Protein AF-A0A6N9ENU1-F1 (afdb_monomer)

pLDDT: mean 86.44, std 15.82, range [49.19, 97.69]

Mean predicted aligned error: 10.07 Å

Nearest PDB structures (foldseek):
  1g95-assembly1_A  TM=5.042E-01  e=1.061E-03  Streptococcus pneumoniae
  4aaw-assembly1_A  TM=5.082E-01  e=3.601E-03  Streptococcus pneumoniae
  7o4z-assembly1_A  TM=6.781E-01  e=3.176E-01  Synechococcus elongatus PCC 7942 = FACHB-805
  5mni-assembly2_H  TM=4.423E-01  e=2.996E-01  Escherichia coli K-12
  3uyv-assembly1_A-2  TM=2.722E-01  e=7.788E+00  Leucosporidium sp. AY30

Foldseek 3Di:
DEAACEAADPQDAAECEAEHACEYHDENEYHYNEYEAHNEYEDYPYYDHYYHYHNYHHHHDDDDDDDDPDDDPPDPDPDPPPPPPPDDDPPD

Structure (mmCIF, N/CA/C/O backbone):
data_AF-A0A6N9ENU1-F1
#
_entry.id   AF-A0A6N9ENU1-F1
#
loop_
_atom_site.group_PDB
_atom_site.id
_atom_site.type_symbol
_atom_site.label_atom_id
_atom_site.label_alt_id
_atom_site.label_comp_id
_atom_site.label_asym_id
_atom_site.label_entity_id
_atom_site.label_seq_id
_atom_site.pdbx_PDB_ins_code
_atom_site.Cartn_x
_atom_site.Cartn_y
_atom_site.Cartn_z
_atom_site.occupancy
_atom_site.B_iso_or_equiv
_atom_site.auth_seq_id
_atom_site.auth_comp_id
_atom_site.auth_asym_id
_atom_site.auth_atom_id
_atom_site.pdbx_PDB_model_num
ATOM 1 N N . MET A 1 1 ? -1.644 -0.204 15.611 1.00 77.94 1 MET A N 1
ATOM 2 C CA . MET A 1 1 ? -2.693 -0.987 16.317 1.00 77.94 1 MET A CA 1
ATOM 3 C C . MET A 1 1 ? -3.444 -1.792 15.273 1.00 77.94 1 MET A C 1
ATOM 5 O O . MET A 1 1 ? -3.829 -1.204 14.270 1.00 77.94 1 MET A O 1
ATOM 9 N N . LEU A 1 2 ? -3.591 -3.101 15.470 1.00 89.56 2 LEU A N 1
ATOM 10 C CA . LEU A 1 2 ? -4.270 -4.010 14.542 1.00 89.56 2 LEU A CA 1
ATOM 11 C C . LEU A 1 2 ? -5.613 -4.427 15.143 1.00 89.56 2 LEU A C 1
ATOM 13 O O . LEU A 1 2 ? -5.657 -4.807 16.312 1.00 89.56 2 LEU A O 1
ATOM 17 N N . GLY A 1 3 ? -6.684 -4.349 14.361 1.00 91.12 3 GLY A N 1
ATOM 18 C CA . GLY A 1 3 ? -7.979 -4.913 14.721 1.00 91.12 3 GLY A CA 1
ATOM 19 C C . GLY A 1 3 ? -7.991 -6.436 14.599 1.00 91.12 3 GLY A C 1
ATOM 20 O O . GLY A 1 3 ? -7.084 -7.052 14.034 1.00 91.12 3 GLY A O 1
ATOM 21 N N . GLU A 1 4 ? -9.044 -7.062 15.113 1.00 95.81 4 GLU A N 1
ATOM 22 C CA . GLU A 1 4 ? -9.212 -8.514 15.037 1.00 95.81 4 GLU A CA 1
ATOM 23 C C . GLU A 1 4 ? -9.230 -9.027 13.592 1.00 95.81 4 GLU A C 1
ATOM 25 O O . GLU A 1 4 ? -9.714 -8.347 12.686 1.00 95.81 4 GLU A O 1
ATOM 30 N N . ARG A 1 5 ? -8.744 -10.259 13.382 1.00 96.06 5 ARG A N 1
ATOM 31 C CA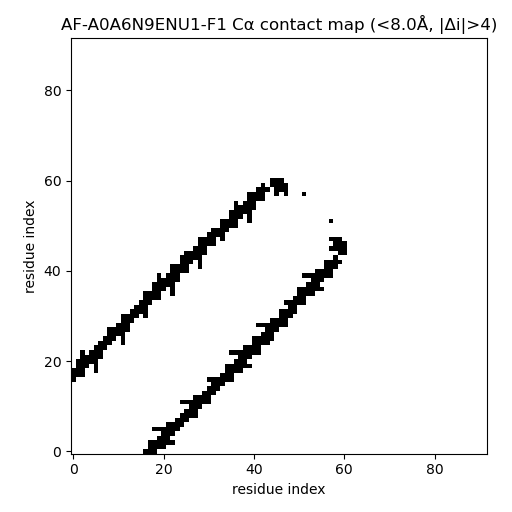 . ARG A 1 5 ? -8.787 -10.970 12.086 1.00 96.06 5 ARG A CA 1
ATOM 32 C C . ARG A 1 5 ? -8.124 -10.217 10.920 1.00 96.06 5 ARG A C 1
ATOM 34 O O . ARG A 1 5 ? -8.391 -10.525 9.757 1.00 96.06 5 ARG A O 1
ATOM 41 N N . CYS A 1 6 ? -7.231 -9.268 11.210 1.00 95.56 6 CYS A N 1
ATOM 42 C CA . CYS A 1 6 ? -6.373 -8.680 10.188 1.00 95.56 6 CYS A CA 1
ATOM 43 C C . CYS A 1 6 ? -5.488 -9.758 9.549 1.00 95.56 6 CYS A C 1
ATOM 45 O O . CYS A 1 6 ? -4.939 -10.618 10.238 1.00 95.56 6 CYS A O 1
ATOM 47 N N . LYS A 1 7 ? -5.311 -9.682 8.231 1.00 94.81 7 LYS A N 1
ATOM 48 C CA . LYS A 1 7 ? -4.356 -10.503 7.482 1.00 94.81 7 LYS A CA 1
ATOM 49 C C . LYS A 1 7 ? -3.268 -9.599 6.935 1.00 94.81 7 LYS A C 1
ATOM 51 O O . LYS A 1 7 ? -3.554 -8.717 6.134 1.00 94.81 7 LYS A O 1
ATOM 56 N N . VAL A 1 8 ? -2.034 -9.836 7.355 1.00 93.69 8 VAL A N 1
ATOM 57 C CA . VAL A 1 8 ? -0.851 -9.130 6.861 1.00 93.69 8 VAL A CA 1
ATOM 58 C C . VAL A 1 8 ? 0.018 -10.156 6.142 1.00 93.69 8 VAL A C 1
ATOM 60 O O . VAL A 1 8 ? 0.403 -11.158 6.740 1.00 93.69 8 VAL A O 1
ATOM 63 N N . SER A 1 9 ? 0.244 -9.952 4.844 1.00 92.38 9 SER A N 1
ATOM 64 C CA . SER A 1 9 ? 1.067 -10.844 4.017 1.00 92.38 9 SER A CA 1
ATOM 65 C C . SER A 1 9 ? 2.564 -10.672 4.309 1.00 92.38 9 SER A C 1
ATOM 67 O O . SER A 1 9 ? 2.977 -9.810 5.085 1.00 92.38 9 SER A O 1
ATOM 69 N N . ASN A 1 10 ? 3.398 -11.475 3.647 1.00 93.44 10 ASN A N 1
ATOM 70 C CA . ASN A 1 10 ? 4.843 -11.263 3.597 1.00 93.44 10 ASN A CA 1
ATOM 71 C C . ASN A 1 10 ? 5.205 -9.858 3.065 1.00 93.44 10 ASN A C 1
ATOM 73 O O . ASN A 1 10 ? 4.481 -9.295 2.247 1.00 93.44 10 ASN A O 1
ATOM 77 N N . PHE A 1 11 ? 6.328 -9.311 3.546 1.00 92.69 11 PHE A N 1
ATOM 78 C CA . PHE A 1 11 ? 6.901 -7.999 3.183 1.00 92.69 11 PHE A CA 1
ATOM 79 C C . PHE A 1 11 ? 5.903 -6.830 3.142 1.00 92.69 11 PHE A C 1
ATOM 81 O O . PHE A 1 11 ? 5.921 -6.002 2.230 1.00 92.69 11 PHE A O 1
ATOM 88 N N . VAL A 1 12 ? 5.029 -6.758 4.146 1.00 94.62 12 VAL A N 1
ATOM 89 C CA . VAL A 1 12 ? 4.242 -5.554 4.416 1.00 94.62 12 VAL A CA 1
ATOM 90 C C . VAL A 1 12 ? 4.991 -4.711 5.442 1.00 94.62 12 VAL A C 1
ATOM 92 O O . VAL A 1 12 ? 5.197 -5.139 6.577 1.00 94.62 12 VAL A O 1
ATOM 95 N N . GLU A 1 13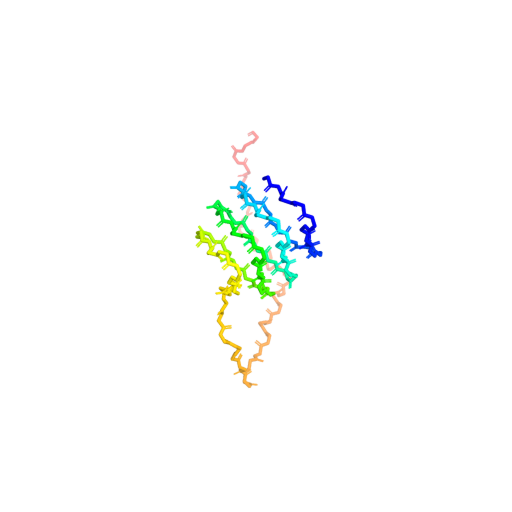 ? 5.392 -3.508 5.049 1.00 94.69 13 GLU A N 1
ATOM 96 C CA . GLU A 1 13 ? 6.014 -2.547 5.957 1.00 94.69 13 GLU A CA 1
ATOM 97 C C . GLU A 1 13 ? 4.939 -1.670 6.609 1.00 94.69 13 GLU A C 1
ATOM 99 O O . GLU A 1 13 ? 4.017 -1.187 5.950 1.00 94.69 13 GLU A O 1
ATOM 104 N N . MET A 1 14 ? 5.039 -1.465 7.924 1.00 93.62 14 MET A N 1
ATOM 105 C CA . MET A 1 14 ? 4.017 -0.792 8.725 1.00 93.62 14 MET A CA 1
ATOM 106 C C . MET A 1 14 ? 4.651 0.249 9.647 1.00 93.62 14 MET A C 1
ATOM 108 O O . MET A 1 14 ? 5.416 -0.096 10.544 1.00 93.62 14 MET A O 1
ATOM 112 N N . LYS A 1 15 ? 4.291 1.526 9.471 1.00 94.56 15 LYS A N 1
ATOM 113 C CA . LYS A 1 15 ? 4.809 2.643 10.270 1.00 94.56 15 LYS A CA 1
ATOM 114 C C . LYS A 1 15 ? 3.681 3.536 10.787 1.00 94.56 15 LYS A C 1
ATOM 116 O O . LYS A 1 15 ? 3.101 4.313 10.041 1.00 94.56 15 LYS A O 1
ATOM 121 N N . ASN A 1 16 ? 3.420 3.465 12.096 1.00 94.06 16 ASN A N 1
ATOM 122 C CA . ASN A 1 16 ? 2.451 4.310 12.815 1.00 94.06 16 ASN A CA 1
ATOM 123 C C . ASN A 1 16 ? 1.013 4.288 12.246 1.00 94.06 16 ASN A C 1
ATOM 125 O O . ASN A 1 16 ? 0.353 5.319 12.139 1.00 94.06 16 ASN A O 1
ATOM 129 N N . ASN A 1 17 ? 0.511 3.105 11.894 1.00 95.00 17 ASN A N 1
ATOM 130 C CA . ASN A 1 17 ? -0.846 2.930 11.373 1.00 95.00 17 ASN A CA 1
ATOM 131 C C . ASN A 1 17 ? -1.828 2.333 12.398 1.00 95.00 17 ASN A C 1
ATOM 133 O O . ASN A 1 17 ? -1.464 1.759 13.440 1.00 95.00 17 ASN A O 1
ATOM 137 N N . ARG A 1 18 ? -3.118 2.472 12.077 1.00 96.56 18 ARG A N 1
ATOM 138 C CA . ARG A 1 18 ? -4.235 1.840 12.788 1.00 96.56 18 ARG A CA 1
ATOM 139 C C . ARG A 1 18 ? -5.114 1.109 11.783 1.00 96.56 18 ARG A C 1
ATOM 141 O O . ARG A 1 18 ? -5.657 1.743 10.889 1.00 96.56 18 ARG A O 1
ATOM 148 N N . LEU A 1 19 ? -5.243 -0.203 11.934 1.00 96.25 19 LEU A N 1
ATOM 149 C CA . LEU A 1 19 ? -6.092 -1.038 11.088 1.00 96.25 19 LEU A CA 1
ATOM 150 C C . LEU A 1 19 ? -7.327 -1.452 11.886 1.00 96.25 19 LEU A C 1
ATOM 152 O O . LEU A 1 19 ? -7.194 -1.920 13.017 1.00 96.25 19 LEU A O 1
ATOM 156 N N . GLY A 1 20 ? -8.510 -1.282 11.300 1.00 96.38 20 GLY A N 1
ATOM 157 C CA . GLY A 1 20 ? -9.763 -1.833 11.807 1.00 96.38 20 GLY A CA 1
ATOM 158 C C . GLY A 1 20 ? -9.799 -3.360 11.717 1.00 96.38 20 GLY A C 1
ATOM 159 O O . GLY A 1 20 ? -8.864 -3.996 11.236 1.00 96.38 20 GLY A O 1
ATOM 160 N N . ALA A 1 21 ? -10.883 -3.971 12.195 1.00 97.31 21 ALA A N 1
ATOM 161 C CA . ALA A 1 21 ? -11.060 -5.418 12.083 1.00 97.31 21 ALA A CA 1
ATOM 162 C C . ALA A 1 21 ? -11.137 -5.869 10.612 1.00 97.31 21 ALA A C 1
ATOM 164 O O . ALA A 1 21 ? -11.568 -5.110 9.744 1.00 97.31 21 ALA A O 1
ATOM 165 N N . ASP A 1 22 ? -10.751 -7.115 10.341 1.00 97.31 22 ASP A N 1
ATOM 166 C CA . ASP A 1 22 ? -10.885 -7.774 9.035 1.00 97.31 22 ASP A CA 1
ATOM 167 C C . ASP A 1 22 ? -10.119 -7.096 7.871 1.00 97.31 22 ASP A C 1
ATOM 169 O O . ASP A 1 22 ? -10.419 -7.341 6.700 1.00 97.31 22 ASP A O 1
ATOM 173 N N . VAL A 1 23 ? -9.113 -6.258 8.162 1.00 97.31 23 VAL A N 1
ATOM 174 C CA . VAL A 1 23 ? -8.264 -5.630 7.133 1.00 97.31 23 VAL A CA 1
ATOM 175 C C . VAL A 1 23 ? -7.319 -6.652 6.504 1.00 97.31 23 VAL A C 1
ATOM 177 O O . VAL A 1 23 ? -6.722 -7.475 7.197 1.00 97.31 23 VAL A O 1
ATOM 180 N N . LYS A 1 24 ? -7.136 -6.585 5.184 1.00 97.19 24 LYS A N 1
ATOM 181 C CA . LYS A 1 24 ? -6.217 -7.449 4.431 1.00 97.19 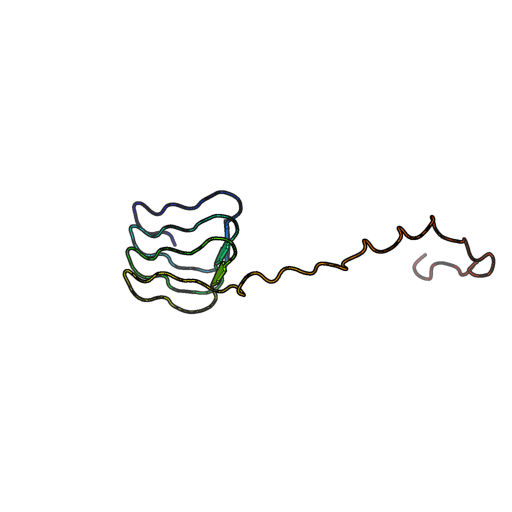24 LYS A CA 1
ATOM 182 C C . LYS A 1 24 ? -5.140 -6.605 3.765 1.00 97.19 24 LYS A C 1
ATOM 184 O O . LYS A 1 24 ? -5.456 -5.803 2.895 1.00 97.19 24 LYS A O 1
ATOM 189 N N . ALA A 1 25 ? -3.882 -6.806 4.133 1.00 95.69 25 ALA A N 1
ATOM 190 C CA . ALA A 1 25 ? -2.730 -6.166 3.512 1.00 95.69 25 ALA A CA 1
ATOM 191 C C . ALA A 1 25 ? -1.939 -7.177 2.672 1.00 95.69 25 ALA A C 1
ATOM 193 O O . ALA A 1 25 ? -1.358 -8.119 3.214 1.00 95.69 25 ALA A O 1
ATOM 194 N N . SER A 1 26 ? -1.946 -6.989 1.350 1.00 93.38 26 SER A N 1
ATOM 195 C CA . SER A 1 26 ? -1.283 -7.882 0.387 1.00 93.38 26 SER A CA 1
ATOM 196 C C . SER A 1 26 ? 0.198 -7.533 0.192 1.00 93.38 26 SER A C 1
ATOM 198 O O . SER A 1 26 ? 0.613 -6.410 0.458 1.00 93.38 26 SER A O 1
ATOM 200 N N . HIS A 1 27 ? 0.989 -8.486 -0.302 1.00 89.88 27 HIS A N 1
ATOM 201 C CA . HIS A 1 27 ? 2.412 -8.309 -0.620 1.00 89.88 27 HIS A CA 1
ATOM 202 C C . HIS A 1 27 ? 2.654 -7.555 -1.936 1.00 89.88 27 HIS A C 1
ATOM 204 O O . HIS A 1 27 ? 1.911 -7.795 -2.887 1.00 89.88 27 HIS A O 1
ATOM 210 N N . PRO A 1 28 ? 3.765 -6.807 -2.079 1.00 91.50 28 PRO A N 1
ATOM 211 C CA . PRO A 1 28 ? 4.481 -6.052 -1.049 1.00 91.50 28 PRO A CA 1
ATOM 212 C C . PRO A 1 28 ? 3.792 -4.695 -0.890 1.00 91.50 28 PRO A C 1
ATOM 214 O O . PRO A 1 28 ? 3.511 -4.046 -1.892 1.00 91.50 28 PRO A O 1
ATOM 217 N N . SER A 1 29 ? 3.505 -4.246 0.327 1.00 93.19 29 SER A N 1
ATOM 218 C CA . SER A 1 29 ? 2.793 -2.974 0.520 1.00 93.19 29 SER A CA 1
ATOM 219 C C . SER A 1 29 ? 3.372 -2.178 1.676 1.00 93.19 29 SER A C 1
ATOM 221 O O . SER A 1 29 ? 3.839 -2.744 2.662 1.00 93.19 29 SER A O 1
ATOM 223 N N . TYR A 1 30 ? 3.321 -0.856 1.552 1.00 95.44 30 TYR A N 1
ATOM 224 C CA . TYR A 1 30 ? 3.767 0.084 2.571 1.00 95.44 30 TYR A CA 1
ATOM 225 C C . TYR A 1 30 ? 2.560 0.770 3.213 1.00 95.44 30 TYR A C 1
ATOM 227 O O . TYR A 1 30 ? 1.744 1.380 2.522 1.00 95.44 30 TYR A O 1
ATOM 235 N N . LEU A 1 31 ? 2.449 0.687 4.539 1.00 95.19 31 LEU A N 1
ATOM 236 C CA . LEU A 1 31 ? 1.394 1.317 5.333 1.00 95.19 31 LEU A CA 1
ATOM 237 C C . LEU A 1 31 ? 2.003 2.387 6.248 1.00 95.19 31 LEU A C 1
ATOM 239 O O . LEU A 1 31 ? 2.487 2.075 7.342 1.00 95.19 31 LEU A O 1
ATOM 243 N N . GLY A 1 32 ? 1.961 3.644 5.801 1.00 94.62 32 GLY A N 1
ATOM 244 C CA . GLY A 1 32 ? 2.414 4.816 6.555 1.00 94.62 32 GLY A CA 1
ATOM 245 C C . GLY A 1 32 ? 1.430 5.243 7.649 1.00 94.62 32 GLY A C 1
ATOM 246 O O . GLY A 1 32 ? 0.584 4.463 8.078 1.00 94.62 32 GLY A O 1
ATOM 247 N N . ALA A 1 33 ? 1.520 6.497 8.099 1.00 94.62 33 ALA A N 1
ATOM 248 C CA . ALA A 1 33 ? 0.637 7.038 9.134 1.00 94.62 33 ALA A CA 1
ATOM 249 C C . ALA A 1 33 ? -0.802 7.222 8.614 1.00 94.62 33 ALA A C 1
ATOM 251 O O . ALA A 1 33 ? -1.186 8.310 8.200 1.00 94.62 33 ALA A O 1
ATOM 252 N N . ALA A 1 34 ? -1.580 6.139 8.628 1.00 95.50 34 ALA A N 1
ATOM 253 C CA . ALA A 1 34 ? -2.941 6.078 8.109 1.00 95.50 34 ALA A CA 1
ATOM 254 C C . ALA A 1 34 ? -3.862 5.247 9.016 1.00 95.50 34 ALA A C 1
ATOM 256 O O . ALA A 1 34 ? -3.437 4.296 9.691 1.00 95.50 34 ALA A O 1
ATOM 257 N N . ARG A 1 35 ? -5.148 5.599 9.010 1.00 96.88 35 ARG A N 1
ATOM 258 C CA . ARG A 1 35 ? -6.245 4.840 9.614 1.00 96.88 35 ARG A CA 1
ATOM 259 C C . ARG A 1 35 ? -6.976 4.078 8.517 1.00 96.88 35 ARG A C 1
ATOM 261 O O . ARG A 1 35 ? -7.586 4.674 7.634 1.00 96.88 35 ARG A O 1
ATOM 268 N N . LEU A 1 36 ? -6.908 2.755 8.576 1.00 96.62 36 LEU A N 1
ATOM 269 C CA . LEU A 1 36 ? -7.642 1.870 7.685 1.00 96.62 36 LEU A CA 1
ATOM 270 C C . LEU A 1 36 ? -8.900 1.406 8.408 1.00 96.62 36 LEU A C 1
ATOM 272 O O . LEU A 1 36 ? -8.819 0.816 9.486 1.00 96.62 36 LEU A O 1
ATOM 276 N N . GLY A 1 37 ? -10.045 1.680 7.798 1.00 96.44 37 GLY A N 1
ATOM 277 C CA . GLY A 1 37 ? -11.348 1.237 8.258 1.00 96.44 37 GLY A CA 1
ATOM 278 C C . GLY A 1 37 ? -11.501 -0.283 8.333 1.00 96.44 37 GLY A C 1
ATOM 279 O O . GLY A 1 37 ? -10.644 -1.053 7.891 1.00 96.44 37 GLY A O 1
ATOM 280 N N . ARG A 1 38 ? -12.622 -0.738 8.889 1.00 97.56 38 ARG A N 1
ATOM 281 C CA . ARG A 1 38 ? -12.947 -2.169 8.974 1.00 97.56 38 ARG A CA 1
ATOM 282 C C . ARG A 1 38 ? -13.112 -2.769 7.575 1.00 97.56 38 ARG A C 1
ATOM 284 O O . ARG A 1 38 ? -13.752 -2.177 6.711 1.00 97.56 38 ARG A O 1
ATOM 291 N N . GLY A 1 39 ? -12.578 -3.970 7.359 1.00 97.12 39 GLY A N 1
ATOM 292 C CA . GLY A 1 39 ? -12.755 -4.727 6.116 1.00 97.12 39 GLY A CA 1
ATOM 293 C C . GLY A 1 39 ? -12.029 -4.151 4.896 1.00 97.12 39 GLY A C 1
ATOM 294 O O . GLY A 1 39 ? -12.316 -4.565 3.774 1.00 97.12 39 GLY A O 1
ATOM 295 N N . VAL A 1 40 ? -11.107 -3.200 5.086 1.00 97.69 40 VAL A N 1
ATOM 296 C CA . VAL A 1 40 ? -10.307 -2.636 3.991 1.00 97.69 40 VAL A CA 1
ATOM 297 C C . VAL A 1 40 ? -9.409 -3.705 3.376 1.00 97.69 40 VAL A C 1
ATOM 299 O O . VAL A 1 40 ? -8.769 -4.487 4.081 1.00 97.69 40 VAL A O 1
ATOM 302 N N . THR A 1 41 ? -9.318 -3.714 2.049 1.00 97.31 41 THR A N 1
ATOM 303 C CA . THR A 1 41 ? -8.343 -4.533 1.322 1.00 97.31 41 THR A CA 1
ATOM 304 C C . THR A 1 41 ? -7.290 -3.623 0.709 1.00 97.31 41 THR A C 1
ATOM 306 O O . THR A 1 41 ? -7.619 -2.727 -0.058 1.00 97.31 41 THR A O 1
ATOM 309 N N . VAL A 1 42 ? -6.021 -3.840 1.039 1.00 96.44 42 VAL A N 1
ATOM 310 C CA . VAL A 1 42 ? -4.882 -3.149 0.432 1.00 96.44 42 VAL A CA 1
ATOM 311 C C . VAL A 1 42 ? -4.336 -4.023 -0.686 1.00 96.44 42 VAL A C 1
ATOM 313 O O . VAL A 1 42 ? -3.957 -5.183 -0.468 1.00 96.44 42 VAL A O 1
ATOM 316 N N . ALA A 1 43 ? -4.313 -3.460 -1.889 1.00 95.19 43 ALA A N 1
ATOM 317 C CA . ALA A 1 43 ? -3.770 -4.116 -3.063 1.00 95.19 43 ALA A CA 1
ATOM 318 C C . ALA A 1 43 ? -2.254 -4.329 -2.937 1.00 95.19 43 ALA A C 1
ATOM 320 O O . ALA A 1 43 ? -1.559 -3.613 -2.217 1.00 95.19 43 ALA A O 1
ATOM 321 N N . ALA A 1 44 ? -1.747 -5.320 -3.664 1.00 93.88 44 ALA A N 1
ATOM 322 C CA . ALA A 1 44 ? -0.321 -5.583 -3.799 1.00 93.88 44 ALA A CA 1
ATOM 323 C C . ALA A 1 44 ? 0.424 -4.377 -4.396 1.00 93.88 44 ALA A C 1
ATOM 325 O O . ALA A 1 44 ? -0.104 -3.685 -5.273 1.00 93.88 44 ALA A O 1
ATOM 326 N N . GLY A 1 45 ? 1.658 -4.141 -3.957 1.00 93.12 45 GLY A N 1
ATOM 327 C CA . GLY A 1 45 ? 2.515 -3.087 -4.503 1.00 93.12 45 GLY A CA 1
ATOM 328 C C . GLY A 1 45 ? 2.057 -1.673 -4.156 1.00 93.12 45 GLY A C 1
ATOM 329 O O . GLY A 1 45 ? 2.397 -0.752 -4.893 1.00 93.12 45 GLY A O 1
ATOM 330 N N . SER A 1 46 ? 1.228 -1.495 -3.120 1.00 95.38 46 SER A N 1
ATOM 331 C CA . SER A 1 46 ? 0.610 -0.197 -2.820 1.00 95.38 46 SER A CA 1
ATOM 332 C C . SER A 1 46 ? 1.284 0.516 -1.652 1.00 95.38 46 SER A C 1
ATOM 334 O O . SER A 1 46 ? 1.545 -0.088 -0.611 1.00 95.38 46 SER A O 1
ATOM 336 N N . SER A 1 47 ? 1.480 1.827 -1.807 1.00 95.56 47 SER A N 1
ATOM 337 C CA . SER A 1 47 ? 1.944 2.729 -0.745 1.00 95.56 47 SER A CA 1
ATOM 338 C C . SER A 1 47 ? 0.785 3.570 -0.210 1.00 95.56 47 SER A C 1
ATOM 340 O O . SER A 1 47 ? 0.335 4.503 -0.870 1.00 95.56 47 SER A O 1
ATOM 342 N N . ILE A 1 48 ? 0.290 3.244 0.987 1.00 96.69 48 ILE A N 1
ATOM 343 C CA . ILE A 1 48 ? -0.873 3.891 1.609 1.00 96.69 48 ILE A CA 1
ATOM 344 C C . ILE A 1 48 ? -0.416 4.841 2.717 1.00 96.69 48 ILE A C 1
ATOM 346 O O . ILE A 1 48 ? 0.138 4.416 3.731 1.00 96.69 48 ILE A O 1
ATOM 350 N N . THR A 1 49 ? -0.676 6.135 2.533 1.00 96.06 49 THR A N 1
ATOM 351 C CA . THR A 1 49 ? -0.315 7.208 3.481 1.00 96.06 49 THR A CA 1
ATOM 352 C C . THR A 1 49 ? -1.509 8.060 3.912 1.00 96.06 49 THR A C 1
ATOM 354 O O . THR A 1 49 ? -1.343 8.995 4.688 1.00 96.06 49 THR A O 1
ATOM 357 N N . GLN A 1 50 ? -2.707 7.742 3.419 1.00 95.75 50 GLN A N 1
ATOM 358 C CA . GLN A 1 50 ? -3.948 8.458 3.700 1.00 95.75 50 GLN A CA 1
ATOM 359 C C . GLN A 1 50 ? -4.981 7.514 4.312 1.00 95.75 50 GLN A C 1
ATOM 361 O O . GLN A 1 50 ? -4.930 6.301 4.096 1.00 95.75 50 GLN A O 1
ATOM 366 N N . ASP A 1 51 ? -5.920 8.083 5.063 1.00 97.31 51 ASP A N 1
ATOM 367 C CA . ASP A 1 51 ? -7.002 7.330 5.689 1.00 97.31 51 ASP A CA 1
ATOM 368 C C . 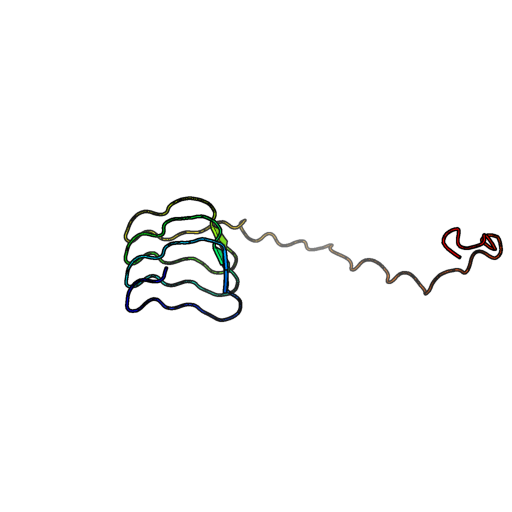ASP A 1 51 ? -7.907 6.674 4.636 1.00 97.31 51 ASP A C 1
ATOM 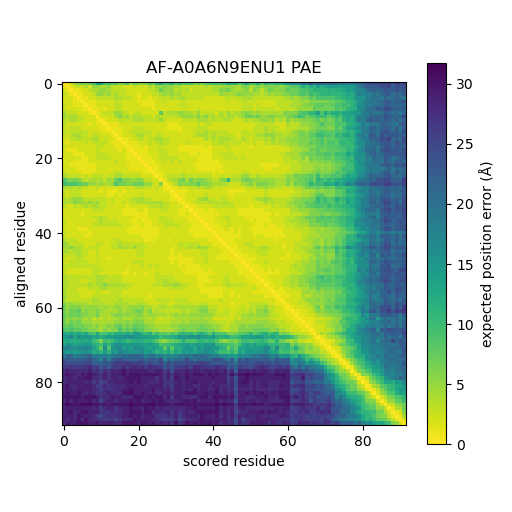370 O O . ASP A 1 51 ? -8.257 7.269 3.614 1.00 97.31 51 ASP A O 1
ATOM 374 N N . VAL A 1 52 ? -8.313 5.435 4.912 1.00 97.38 52 VAL A N 1
ATOM 375 C CA . VAL A 1 52 ? -9.145 4.621 4.023 1.00 97.38 52 VAL A CA 1
ATOM 376 C C . VAL A 1 52 ? -10.437 4.267 4.746 1.00 97.38 52 VAL A C 1
ATOM 378 O O . VAL A 1 52 ? -10.410 3.752 5.863 1.00 97.38 52 VAL A O 1
ATOM 381 N N . LYS A 1 53 ? -11.575 4.529 4.097 1.00 97.19 53 LYS A N 1
ATOM 382 C CA . LYS A 1 53 ? -12.911 4.241 4.637 1.00 97.19 53 LYS A CA 1
ATOM 383 C C . LYS A 1 53 ? -13.179 2.737 4.731 1.00 97.19 53 LYS A C 1
ATOM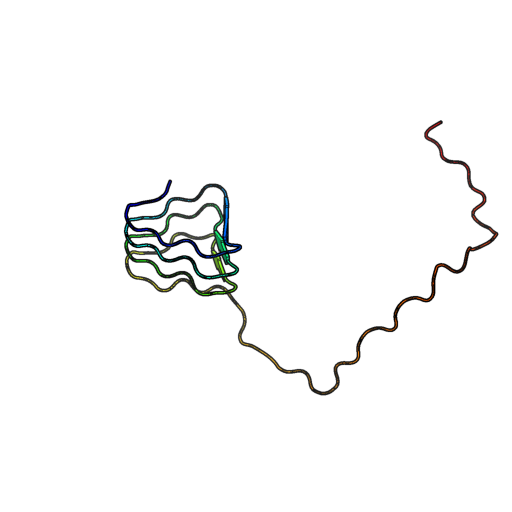 385 O O . LYS A 1 53 ? -12.596 1.947 3.992 1.00 97.19 53 LYS A O 1
ATOM 390 N N . ASP A 1 54 ? -14.106 2.367 5.608 1.00 97.56 54 ASP A N 1
ATOM 391 C CA . ASP A 1 54 ? -14.563 0.988 5.792 1.00 97.56 54 ASP A CA 1
ATOM 392 C C . ASP A 1 54 ? -14.960 0.323 4.463 1.00 97.56 54 ASP A C 1
ATOM 394 O O . ASP A 1 54 ? -15.591 0.936 3.601 1.00 97.56 54 ASP A O 1
ATOM 398 N N . GLY A 1 55 ? -14.578 -0.945 4.303 1.00 95.69 55 GLY A N 1
ATOM 399 C CA . GLY A 1 55 ? -14.912 -1.782 3.148 1.00 95.69 55 GLY A CA 1
ATOM 400 C C . GLY A 1 55 ? -14.245 -1.395 1.824 1.00 95.69 55 GLY A C 1
ATOM 401 O O . GLY A 1 55 ? -14.506 -2.043 0.812 1.00 95.69 55 GLY A O 1
ATOM 402 N N . ALA A 1 56 ? -13.394 -0.365 1.792 1.00 97.12 56 ALA A N 1
ATOM 403 C CA . ALA A 1 56 ? -12.780 0.093 0.551 1.00 97.12 56 ALA A CA 1
ATOM 404 C C . ALA A 1 56 ? -11.592 -0.780 0.099 1.00 97.12 56 ALA A C 1
ATOM 406 O O . ALA A 1 56 ? -10.878 -1.389 0.904 1.00 97.12 56 ALA A O 1
ATOM 407 N N . LEU A 1 57 ? -11.348 -0.784 -1.215 1.00 95.81 57 LEU A N 1
ATOM 408 C CA . LEU A 1 57 ? -10.107 -1.264 -1.822 1.00 95.81 57 LEU A CA 1
ATOM 409 C C . LEU A 1 57 ? -9.120 -0.094 -1.923 1.00 95.81 57 LEU A C 1
ATOM 411 O O . LEU A 1 57 ? -9.365 0.864 -2.652 1.00 95.81 57 LEU A O 1
ATOM 415 N N . ALA A 1 58 ? -8.004 -0.177 -1.206 1.00 95.44 58 ALA A N 1
ATOM 416 C CA . ALA A 1 58 ? -6.924 0.799 -1.261 1.00 95.44 58 ALA A CA 1
ATOM 417 C C . ALA A 1 58 ? -5.864 0.361 -2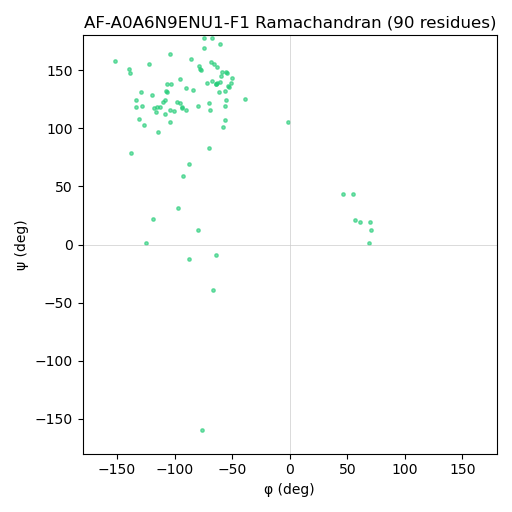.283 1.00 95.44 58 ALA A C 1
ATOM 419 O O . ALA A 1 58 ? -5.241 -0.693 -2.130 1.00 95.44 58 ALA A O 1
ATOM 420 N N . LEU A 1 59 ? -5.656 1.182 -3.313 1.00 94.69 59 LEU A N 1
ATOM 421 C CA . LEU A 1 59 ? -4.702 0.957 -4.397 1.00 94.69 59 LEU A CA 1
ATOM 422 C C . LEU A 1 59 ? -3.916 2.248 -4.632 1.00 94.69 59 LEU A C 1
ATOM 424 O O . LEU A 1 59 ? -4.504 3.288 -4.911 1.00 94.69 59 LEU A O 1
ATOM 428 N N . ALA A 1 60 ? -2.592 2.164 -4.562 1.00 94.75 60 ALA A N 1
ATOM 429 C CA . ALA A 1 60 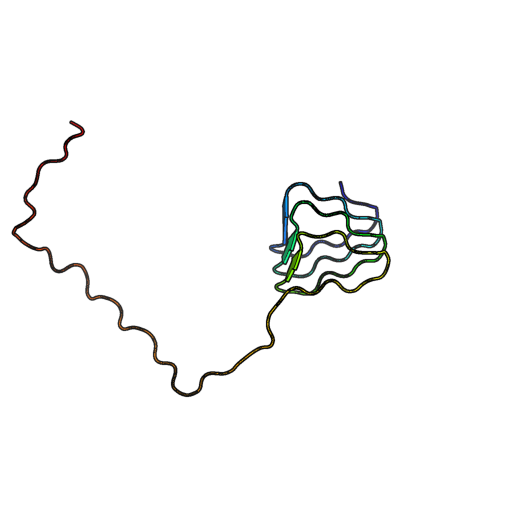? -1.701 3.281 -4.857 1.00 94.75 60 ALA A CA 1
ATOM 430 C C . ALA A 1 60 ? -0.513 2.770 -5.677 1.00 94.75 60 ALA A C 1
ATOM 432 O O . ALA A 1 60 ? 0.558 2.503 -5.136 1.00 94.75 60 ALA A O 1
ATOM 433 N N . ARG A 1 61 ? -0.739 2.570 -6.980 1.00 92.88 61 ARG A N 1
ATOM 434 C CA . ARG A 1 61 ? 0.267 2.094 -7.940 1.00 92.88 61 ARG A CA 1
ATOM 435 C C . ARG A 1 61 ? -0.040 2.602 -9.348 1.00 92.88 61 ARG A C 1
ATOM 437 O O . ARG A 1 61 ? -1.193 2.892 -9.661 1.00 92.88 61 ARG A O 1
ATOM 444 N N . CYS A 1 62 ? 0.971 2.643 -10.207 1.00 90.88 62 CYS A N 1
ATOM 445 C CA . CYS A 1 62 ? 0.787 2.945 -11.624 1.00 90.88 62 CYS A CA 1
ATOM 446 C C . CYS A 1 62 ? 0.242 1.724 -12.392 1.00 90.88 62 CYS A C 1
ATOM 448 O O . CYS A 1 62 ? 0.544 0.582 -12.016 1.00 90.88 62 CYS A O 1
ATOM 450 N N . PRO A 1 63 ? -0.513 1.933 -13.489 1.00 92.19 63 PRO A N 1
ATOM 451 C CA . PRO A 1 63 ? -0.721 0.897 -14.492 1.00 92.19 63 PRO A CA 1
ATOM 452 C C . PRO A 1 63 ? 0.622 0.366 -14.997 1.00 92.19 63 PRO A C 1
ATOM 454 O O . PRO A 1 63 ? 1.611 1.099 -15.062 1.00 92.19 63 PRO A O 1
ATOM 457 N N . GLN A 1 64 ? 0.654 -0.916 -15.345 1.00 94.00 64 GLN A N 1
ATOM 458 C CA . GLN A 1 64 ? 1.838 -1.500 -15.958 1.00 94.00 64 GLN A CA 1
ATOM 459 C C . GLN A 1 64 ? 2.040 -0.912 -17.360 1.00 94.00 64 GLN A C 1
ATOM 461 O O . GLN A 1 64 ? 1.074 -0.701 -18.091 1.00 94.00 64 GLN A O 1
ATOM 466 N N . VAL A 1 65 ? 3.299 -0.662 -17.717 1.00 95.00 65 VAL A N 1
ATOM 467 C CA . VAL A 1 65 ? 3.723 -0.260 -19.060 1.00 95.00 65 VAL A CA 1
ATOM 468 C C . VAL A 1 65 ? 4.866 -1.171 -19.478 1.00 95.00 65 VAL A C 1
ATOM 470 O O . VAL A 1 65 ? 5.831 -1.323 -18.725 1.00 95.00 65 VAL A O 1
ATOM 473 N N . ASP A 1 66 ? 4.773 -1.717 -20.685 1.00 94.06 66 ASP A N 1
ATOM 474 C CA . ASP A 1 66 ? 5.814 -2.550 -21.276 1.00 94.06 66 ASP A CA 1
ATOM 475 C C . ASP A 1 66 ? 6.715 -1.690 -22.184 1.00 94.06 66 ASP A C 1
ATOM 477 O O . ASP A 1 66 ? 6.254 -0.759 -22.846 1.00 94.06 66 ASP A O 1
ATOM 481 N N . LYS A 1 67 ? 8.027 -1.960 -22.185 1.00 90.44 67 LYS A N 1
ATOM 482 C CA . LYS A 1 67 ? 9.027 -1.225 -22.980 1.00 90.44 67 LYS A CA 1
ATOM 483 C C . LYS A 1 67 ? 9.836 -2.209 -23.823 1.00 90.44 67 LYS A C 1
ATOM 485 O O . LYS A 1 67 ? 10.730 -2.865 -23.299 1.00 90.44 67 LYS A O 1
ATOM 490 N N . GLU A 1 68 ? 9.533 -2.290 -25.116 1.00 87.81 68 GLU A N 1
ATOM 491 C CA . GLU A 1 68 ? 10.070 -3.318 -26.025 1.00 87.81 68 GLU A CA 1
ATOM 492 C C . GLU A 1 68 ? 11.583 -3.199 -26.280 1.00 87.81 68 GLU A C 1
ATOM 494 O O . GLU A 1 68 ? 12.289 -4.201 -26.295 1.00 87.81 68 GLU A O 1
ATOM 499 N N . ALA A 1 69 ? 12.106 -1.979 -26.424 1.00 89.94 69 ALA A N 1
ATOM 500 C CA . ALA A 1 69 ? 13.520 -1.721 -26.724 1.00 89.94 69 ALA A CA 1
ATOM 501 C C . ALA A 1 69 ? 14.363 -1.410 -25.469 1.00 89.94 69 ALA A C 1
ATOM 503 O O . ALA A 1 69 ? 15.294 -0.602 -25.507 1.00 89.94 69 ALA A O 1
ATOM 504 N N . TRP A 1 70 ? 14.011 -1.984 -24.315 1.00 89.38 70 TRP A N 1
ATOM 505 C CA . TRP A 1 70 ? 14.779 -1.779 -23.087 1.00 89.38 70 TRP A CA 1
ATOM 506 C C . TRP A 1 70 ? 16.026 -2.676 -23.065 1.00 89.38 70 TRP A C 1
ATOM 508 O O . TRP A 1 70 ? 15.924 -3.901 -23.057 1.00 89.38 70 TRP A O 1
ATOM 518 N N . HIS A 1 71 ? 17.213 -2.064 -23.012 1.00 86.62 71 HIS A N 1
ATOM 519 C CA . HIS A 1 71 ? 18.493 -2.762 -22.864 1.00 86.62 71 HIS A CA 1
ATOM 520 C C . HIS A 1 71 ? 19.055 -2.561 -21.451 1.00 86.62 71 HIS A C 1
ATOM 522 O O . HIS A 1 71 ? 19.025 -1.451 -20.914 1.00 86.62 71 HIS A O 1
ATOM 528 N N . LYS A 1 72 ? 19.608 -3.625 -20.853 1.00 82.88 72 LYS A N 1
ATOM 529 C CA . LYS A 1 72 ? 20.293 -3.542 -19.555 1.00 82.88 72 LYS A CA 1
ATOM 530 C C . LYS A 1 72 ? 21.494 -2.587 -19.678 1.00 82.88 72 LYS A C 1
ATOM 532 O O . LYS A 1 72 ? 22.288 -2.768 -20.603 1.00 82.88 72 LYS A O 1
ATOM 537 N N . PRO A 1 73 ? 21.676 -1.621 -18.758 1.00 83.75 73 PRO A N 1
ATOM 538 C CA . PRO A 1 73 ? 22.902 -0.834 -18.707 1.00 83.75 73 PRO A CA 1
ATOM 539 C C . PRO A 1 73 ? 24.116 -1.762 -18.633 1.00 83.75 73 PRO A C 1
ATOM 541 O O . PRO A 1 73 ? 24.097 -2.745 -17.885 1.00 83.75 73 PRO A O 1
ATOM 544 N N . ALA A 1 74 ? 25.160 -1.466 -19.407 1.00 82.94 74 ALA A N 1
ATOM 545 C CA . ALA A 1 74 ? 26.406 -2.212 -19.316 1.00 82.94 74 ALA A CA 1
ATOM 546 C C . ALA A 1 74 ? 26.909 -2.160 -17.866 1.00 82.94 74 ALA A C 1
ATOM 548 O O . ALA A 1 74 ? 26.924 -1.093 -17.249 1.00 82.94 74 ALA A O 1
ATOM 549 N N . THR A 1 75 ? 27.289 -3.314 -17.314 1.00 77.19 75 THR A N 1
ATOM 550 C CA . THR A 1 75 ? 27.986 -3.353 -16.028 1.00 77.19 75 THR A CA 1
ATOM 551 C C . THR A 1 75 ? 29.226 -2.469 -16.165 1.00 77.19 75 THR A C 1
ATOM 553 O O . THR A 1 75 ? 30.000 -2.702 -17.098 1.00 77.19 75 THR A O 1
ATOM 556 N N . PRO A 1 76 ? 29.434 -1.459 -15.301 1.00 64.56 76 PRO A N 1
ATOM 557 C CA . PRO A 1 76 ? 30.698 -0.745 -15.285 1.00 64.56 76 PRO A CA 1
ATOM 558 C C . PRO A 1 76 ? 31.798 -1.782 -15.071 1.00 64.56 76 PRO A C 1
ATOM 560 O O . PRO A 1 76 ? 31.764 -2.508 -14.077 1.00 64.56 76 PRO A O 1
ATOM 563 N N . ALA A 1 77 ? 32.722 -1.905 -16.025 1.00 64.12 77 ALA A N 1
ATOM 564 C CA . ALA A 1 77 ? 33.942 -2.661 -15.792 1.00 64.12 77 ALA A CA 1
ATOM 565 C C . ALA A 1 77 ? 34.580 -2.112 -14.510 1.00 64.12 77 ALA A C 1
ATOM 567 O O . ALA A 1 77 ? 34.576 -0.895 -14.302 1.00 64.12 77 ALA A O 1
ATOM 568 N N . GLU A 1 78 ? 35.034 -3.017 -13.644 1.00 59.44 78 GLU A N 1
ATOM 569 C CA . GLU A 1 78 ? 35.668 -2.704 -12.367 1.00 59.44 78 GLU A CA 1
ATOM 570 C C . GLU A 1 78 ? 36.583 -1.486 -12.515 1.00 59.44 78 GLU A C 1
ATOM 572 O O . GLU A 1 78 ? 37.419 -1.432 -13.415 1.00 59.44 78 GLU A O 1
ATOM 577 N N . THR A 1 79 ? 36.329 -0.488 -11.669 1.00 49.81 79 THR A N 1
ATOM 578 C CA . THR A 1 79 ? 37.108 0.725 -11.427 1.00 49.81 79 THR A CA 1
ATOM 579 C C . THR A 1 79 ? 38.397 0.812 -12.244 1.00 49.81 79 THR A C 1
ATOM 581 O O . THR A 1 79 ? 39.406 0.199 -11.891 1.00 49.81 79 THR A O 1
ATOM 584 N N . ARG A 1 80 ? 38.418 1.657 -13.285 1.00 50.50 80 ARG A N 1
ATOM 585 C CA . ARG A 1 80 ? 39.686 2.234 -13.741 1.00 50.50 80 ARG A CA 1
ATOM 586 C C . ARG A 1 80 ? 40.254 2.975 -12.533 1.00 50.50 80 ARG A C 1
ATOM 588 O O . ARG A 1 80 ? 39.767 4.052 -12.204 1.00 50.50 80 ARG A O 1
ATOM 595 N N . GLN A 1 81 ? 41.216 2.366 -11.837 1.00 52.50 81 GLN A N 1
ATOM 596 C CA . GLN A 1 81 ? 42.028 3.067 -10.852 1.00 52.50 81 GLN A CA 1
ATOM 597 C C . GLN A 1 81 ? 42.664 4.230 -11.601 1.00 52.50 81 GLN A C 1
ATOM 599 O O . GLN A 1 81 ? 43.499 4.025 -12.480 1.00 52.50 81 GLN A O 1
ATOM 604 N N . ASP A 1 82 ? 42.190 5.439 -11.333 1.00 51.28 82 ASP A N 1
ATOM 605 C CA . ASP A 1 82 ? 42.885 6.634 -11.763 1.00 51.28 82 ASP A CA 1
ATOM 606 C C . ASP A 1 82 ? 44.170 6.719 -10.921 1.00 51.28 82 ASP A C 1
ATOM 608 O O . ASP A 1 82 ? 44.072 6.851 -9.697 1.00 51.28 82 ASP A O 1
ATOM 612 N N . PRO A 1 83 ? 45.373 6.616 -11.517 1.00 53.22 83 PRO A N 1
ATOM 613 C CA . PRO A 1 83 ? 46.625 6.694 -10.767 1.00 53.22 83 PRO A CA 1
ATOM 614 C C . PRO A 1 83 ? 46.843 8.059 -10.095 1.00 53.22 83 PRO A C 1
ATOM 616 O O . PRO A 1 83 ? 47.789 8.206 -9.326 1.00 53.22 83 PRO A O 1
ATOM 619 N N . SER A 1 84 ? 46.009 9.064 -10.391 1.00 53.53 84 SER A N 1
ATOM 620 C CA . SER A 1 84 ? 46.171 10.430 -9.892 1.00 53.53 84 SER A CA 1
ATOM 621 C C . SER A 1 84 ? 45.513 10.710 -8.536 1.00 53.53 84 SER A C 1
ATOM 623 O O . SER A 1 84 ? 45.847 11.716 -7.913 1.00 53.53 84 SER A O 1
ATOM 625 N N . PHE A 1 85 ? 44.649 9.830 -8.011 1.00 54.75 85 PHE A N 1
ATOM 626 C CA . PHE A 1 85 ? 44.054 10.024 -6.680 1.00 54.75 85 PHE A CA 1
ATOM 627 C C . PHE A 1 85 ? 44.872 9.335 -5.576 1.00 54.75 85 PHE A C 1
ATOM 629 O O . PHE A 1 85 ? 44.384 8.485 -4.836 1.00 54.75 85 PHE A O 1
ATOM 636 N N . GLN A 1 86 ? 46.142 9.725 -5.445 1.00 56.72 86 GLN A N 1
ATOM 637 C CA . GLN A 1 86 ? 46.904 9.549 -4.204 1.00 56.72 86 GLN A CA 1
ATOM 638 C C . GLN A 1 86 ? 46.666 10.773 -3.308 1.00 56.72 86 GLN A C 1
ATOM 640 O O . GLN A 1 86 ? 47.535 11.623 -3.135 1.00 56.72 86 GLN A O 1
ATOM 645 N N . GLY A 1 87 ? 45.447 10.897 -2.784 1.00 54.09 87 GLY A N 1
ATOM 646 C CA . GLY A 1 87 ? 45.050 11.969 -1.870 1.00 54.09 87 GLY A CA 1
ATOM 647 C C . GLY A 1 87 ? 44.678 11.394 -0.510 1.00 54.09 87 GLY A C 1
ATOM 648 O O . GLY A 1 87 ? 43.721 10.636 -0.399 1.00 54.09 87 GLY A O 1
ATOM 649 N N . GLN A 1 88 ? 45.472 11.730 0.502 1.00 52.72 88 GLN A N 1
ATOM 650 C CA . GLN A 1 88 ? 45.374 11.291 1.895 1.00 52.72 88 GLN A CA 1
ATOM 651 C C . GLN A 1 88 ? 43.965 11.467 2.494 1.00 52.72 88 GLN A C 1
ATOM 653 O O . GLN A 1 88 ? 43.278 12.452 2.231 1.00 52.72 88 GLN A O 1
ATOM 658 N N . ASN A 1 89 ? 43.554 10.515 3.337 1.00 49.19 89 ASN A N 1
ATOM 659 C CA . ASN A 1 89 ? 42.314 10.579 4.111 1.00 49.19 89 ASN A CA 1
ATOM 660 C C . ASN A 1 89 ? 42.435 11.650 5.221 1.00 49.19 89 ASN A C 1
ATOM 662 O O . ASN A 1 89 ? 43.314 11.510 6.067 1.00 49.19 89 ASN A O 1
ATOM 666 N N . PRO A 1 90 ? 41.568 12.681 5.273 1.00 51.62 90 PRO A N 1
ATOM 667 C CA . PRO A 1 90 ? 41.670 13.774 6.246 1.00 51.62 90 PRO A CA 1
ATOM 668 C C . PRO A 1 90 ? 41.135 13.447 7.657 1.00 51.62 90 PRO A C 1
ATOM 670 O O . PRO A 1 90 ? 40.941 14.363 8.452 1.00 51.62 90 PRO A O 1
ATOM 673 N N . TYR A 1 91 ? 40.869 12.176 7.979 1.00 55.16 91 TYR A N 1
ATOM 674 C CA . TYR A 1 91 ? 40.350 11.757 9.293 1.00 55.16 91 TYR A CA 1
ATOM 675 C C . TYR A 1 91 ? 41.269 10.799 10.073 1.00 55.16 91 TYR A C 1
ATOM 677 O O . TYR A 1 91 ? 40.796 10.087 10.960 1.00 55.16 91 TYR A O 1
ATOM 685 N N . THR A 1 92 ? 42.568 10.784 9.767 1.00 52.12 92 THR A N 1
ATOM 686 C CA . THR A 1 92 ? 43.616 10.333 10.707 1.00 52.12 92 THR A CA 1
ATOM 687 C C . THR A 1 92 ? 44.360 11.522 11.270 1.00 52.12 92 THR A C 1
ATOM 689 O O . THR A 1 92 ? 44.725 12.388 10.443 1.00 52.12 92 THR A O 1
#

Secondary structure (DSSP, 8-state):
-B-TT-EE-TTEEESS-EE-TT-EEPSSEEE-S-EEPTT-EEPTT-E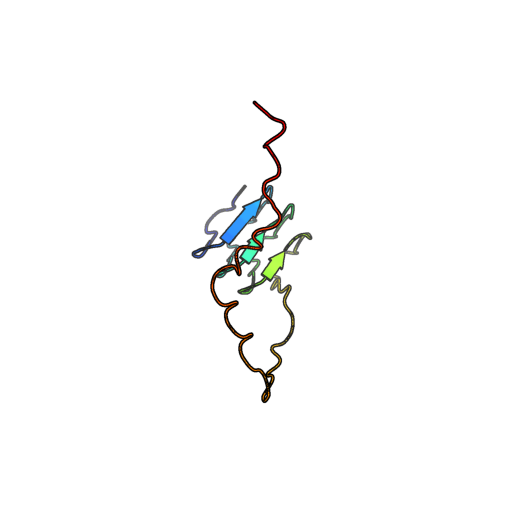E-S-B-TT-EE---PPP---TT--PPPPPPS----TT-----TT-

Solvent-accessible surface area (backbone atoms only — not comparable to full-atom values): 5472 Å² total; per-residue (Å²): 89,76,31,61,78,50,44,77,43,67,71,54,49,79,44,82,34,36,39,26,37,48,20,36,40,32,48,46,20,39,37,33,63,22,46,36,24,40,45,19,36,36,40,58,57,16,61,44,60,60,71,40,60,60,61,36,79,47,77,45,71,79,82,89,80,89,66,92,89,71,73,81,77,78,77,79,71,80,76,80,77,64,88,80,74,84,68,83,73,91,86,116

Sequence (92 aa):
MLGERCKVSNFVEMKNNRLGADVKASHPSYLGAARLGRGVTVAAGSSITQDVKDGALALARCPQVDKEAWHKPATPAETRQDPSFQGQNPYT

Radius of gyration: 22.19 Å; Cα contacts (8 Å, |Δi|>4): 189; chains: 1; bounding box: 62×25×43 Å